Protein AF-A0A0M9BSB9-F1 (afdb_monomer_lite)

Radius of gyration: 17.32 Å; chains: 1; bounding box: 41×16×52 Å

Foldseek 3Di:
DDDPPDPDDDLAQKAWDPVPWDWDDDPPDIDIDTDIDHDPPRNVVSVVVVVVVVCVVPVD

Organism: NCBI:txid1705561

Sequence (60 aa):
MRAAARAKKNSGSALFDATQTKVLTVGDQQLVKTAAWYDNEMSYTAQLVRTLEYFAKIAK

Structure (mmCIF, N/CA/C/O backbone):
data_AF-A0A0M9BSB9-F1
#
_entry.id   AF-A0A0M9BSB9-F1
#
loop_
_atom_site.group_PDB
_atom_site.id
_atom_site.type_symbol
_atom_site.label_atom_id
_atom_site.label_alt_id
_atom_site.label_comp_id
_atom_site.label_asym_id
_atom_site.label_entity_id
_atom_site.label_seq_id
_atom_site.pdbx_PDB_ins_code
_atom_site.Cartn_x
_atom_site.Cartn_y
_atom_site.Cartn_z
_atom_site.occupancy
_atom_site.B_iso_or_equiv
_atom_site.auth_seq_id
_atom_site.auth_comp_id
_atom_site.auth_asym_id
_atom_site.auth_atom_id
_atom_site.pdbx_PDB_model_num
ATOM 1 N N . MET A 1 1 ? 2.097 9.608 23.909 1.00 36.81 1 MET A N 1
ATOM 2 C CA . MET A 1 1 ? 2.800 8.310 23.761 1.00 36.81 1 MET A CA 1
ATOM 3 C C . MET A 1 1 ? 2.607 7.805 22.331 1.00 36.81 1 MET A C 1
ATOM 5 O O . MET A 1 1 ? 1.636 8.189 21.698 1.00 36.81 1 MET A O 1
ATOM 9 N N . ARG A 1 2 ? 3.601 7.086 21.795 1.00 46.00 2 ARG A N 1
ATOM 10 C CA . ARG A 1 2 ? 3.919 6.882 20.366 1.00 46.00 2 ARG A CA 1
ATOM 11 C C . ARG A 1 2 ? 2.906 6.039 19.571 1.00 46.00 2 ARG A C 1
ATOM 13 O O . ARG A 1 2 ? 2.624 4.918 19.967 1.00 46.00 2 ARG A O 1
ATOM 20 N N . ALA A 1 3 ? 2.556 6.516 18.374 1.00 39.09 3 ALA A N 1
ATOM 21 C CA . ALA A 1 3 ? 2.175 5.696 17.215 1.00 39.09 3 ALA A CA 1
ATOM 22 C C . ALA A 1 3 ? 2.541 6.423 15.900 1.00 39.09 3 ALA A C 1
ATOM 24 O O . ALA A 1 3 ? 1.704 6.685 15.050 1.00 39.09 3 ALA A O 1
ATOM 25 N N . ALA A 1 4 ? 3.813 6.804 15.751 1.00 44.16 4 ALA A N 1
ATOM 26 C CA . ALA A 1 4 ? 4.396 7.174 14.459 1.00 44.16 4 ALA A CA 1
ATOM 27 C C . ALA A 1 4 ? 5.420 6.093 14.090 1.00 44.16 4 ALA A C 1
ATOM 29 O O . ALA A 1 4 ? 6.632 6.308 14.126 1.00 44.16 4 ALA A O 1
ATOM 30 N N . ALA A 1 5 ? 4.939 4.876 13.837 1.00 49.00 5 ALA A N 1
ATOM 31 C CA . ALA A 1 5 ? 5.778 3.774 13.383 1.00 49.00 5 ALA A CA 1
ATOM 32 C C . ALA A 1 5 ? 6.018 3.892 11.866 1.00 49.00 5 ALA A C 1
ATOM 34 O O . ALA A 1 5 ? 5.366 3.262 11.052 1.00 49.00 5 ALA A O 1
ATOM 35 N N . ARG A 1 6 ? 6.987 4.744 11.515 1.00 56.06 6 ARG A N 1
ATOM 36 C CA . ARG A 1 6 ? 8.030 4.483 10.508 1.00 56.06 6 ARG A CA 1
ATOM 37 C C . ARG A 1 6 ? 7.582 3.910 9.144 1.00 56.06 6 ARG A C 1
ATOM 39 O O . ARG A 1 6 ? 8.001 2.822 8.774 1.00 56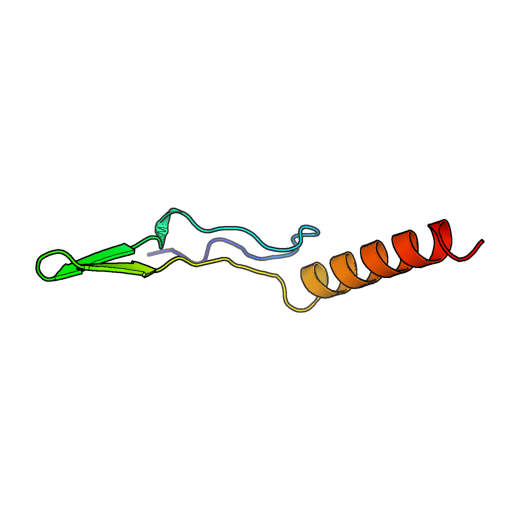.06 6 ARG A O 1
ATOM 46 N N . ALA A 1 7 ? 6.937 4.730 8.315 1.00 54.19 7 ALA A N 1
ATOM 47 C CA . ALA A 1 7 ? 6.955 4.575 6.851 1.00 54.19 7 ALA A CA 1
ATOM 48 C C . ALA A 1 7 ? 8.235 5.172 6.211 1.00 54.19 7 ALA A C 1
ATOM 50 O O . ALA A 1 7 ? 8.194 5.695 5.105 1.00 54.19 7 ALA A O 1
ATOM 51 N N . LYS A 1 8 ? 9.386 5.164 6.908 1.00 56.06 8 LYS A N 1
ATOM 52 C CA . LYS A 1 8 ? 10.645 5.668 6.327 1.00 56.06 8 LYS A CA 1
ATOM 53 C C . LYS A 1 8 ? 11.307 4.576 5.484 1.00 56.06 8 LYS A C 1
ATOM 55 O O . LYS A 1 8 ? 11.797 3.601 6.052 1.00 56.06 8 LYS A O 1
ATOM 60 N N . LYS A 1 9 ? 11.373 4.823 4.168 1.00 54.50 9 LYS A N 1
ATOM 61 C CA . LYS A 1 9 ? 12.126 4.095 3.134 1.00 54.50 9 LYS A CA 1
ATOM 62 C C . LYS A 1 9 ? 11.725 2.621 2.991 1.00 54.50 9 LYS A C 1
ATOM 64 O O . LYS A 1 9 ? 12.492 1.719 3.317 1.00 54.50 9 LYS A O 1
ATOM 69 N N . ASN A 1 10 ? 10.521 2.386 2.472 1.00 56.94 10 ASN A N 1
ATOM 70 C CA . ASN A 1 10 ? 10.098 1.073 1.980 1.00 56.94 10 ASN A CA 1
ATOM 71 C C . ASN A 1 10 ? 10.251 1.024 0.448 1.00 56.94 10 ASN A C 1
ATOM 73 O O . ASN A 1 10 ? 9.731 1.891 -0.245 1.00 56.94 10 ASN A O 1
ATOM 77 N N . SER A 1 11 ? 10.949 0.020 -0.088 1.00 59.69 11 SER A N 1
ATOM 78 C CA . SER A 1 11 ? 11.039 -0.237 -1.537 1.00 59.69 11 SER A CA 1
ATOM 79 C C . SER A 1 11 ? 9.861 -1.069 -2.080 1.00 59.69 11 SER A C 1
ATOM 81 O O . SER A 1 11 ? 9.767 -1.305 -3.290 1.00 59.69 11 SER A O 1
ATOM 83 N N . GLY A 1 12 ? 8.961 -1.536 -1.207 1.00 68.25 12 GLY A N 1
ATOM 84 C CA . GLY A 1 12 ? 7.682 -2.163 -1.551 1.00 68.25 12 GLY A CA 1
ATOM 85 C C . GLY A 1 12 ? 6.613 -1.148 -1.980 1.00 68.25 12 GLY A C 1
ATOM 86 O O . GLY A 1 12 ? 6.713 0.038 -1.670 1.00 68.25 12 GLY A O 1
ATOM 87 N N . SER A 1 13 ? 5.595 -1.618 -2.706 1.00 72.12 13 SER A N 1
ATOM 88 C CA . SER A 1 13 ? 4.526 -0.793 -3.295 1.00 72.12 13 SER A CA 1
ATOM 89 C C . SER A 1 13 ? 3.632 -0.110 -2.254 1.00 72.12 13 SER A C 1
ATOM 91 O O . SER A 1 13 ? 3.408 1.093 -2.326 1.00 72.12 13 SER A O 1
ATOM 93 N N . ALA A 1 14 ? 3.138 -0.868 -1.278 1.00 86.44 14 ALA A N 1
ATOM 94 C CA . ALA A 1 14 ? 2.333 -0.394 -0.159 1.00 86.44 14 ALA A CA 1
ATOM 95 C C . ALA A 1 14 ? 2.467 -1.374 1.016 1.00 86.44 14 ALA A C 1
ATOM 97 O O . ALA A 1 14 ? 2.677 -2.571 0.818 1.00 86.44 14 ALA A O 1
ATOM 98 N N . LEU A 1 15 ? 2.345 -0.869 2.241 1.00 91.75 15 LEU A N 1
ATOM 99 C CA . LEU A 1 15 ? 2.350 -1.644 3.476 1.00 91.75 15 LEU A CA 1
ATOM 100 C C . LEU A 1 15 ? 0.959 -1.588 4.105 1.00 91.75 15 LEU A C 1
ATOM 102 O O . LEU A 1 15 ? 0.552 -0.556 4.639 1.00 91.75 15 LEU A O 1
ATOM 106 N N . PHE A 1 16 ? 0.231 -2.698 4.032 1.00 93.62 16 PHE A N 1
ATOM 107 C CA . PHE A 1 16 ? -1.069 -2.828 4.682 1.00 93.62 16 PHE A CA 1
ATOM 108 C C . PHE A 1 16 ? -0.936 -2.718 6.206 1.00 93.62 16 PHE A C 1
ATOM 110 O O . PHE A 1 16 ? -0.069 -3.358 6.803 1.00 93.62 16 PHE A O 1
ATOM 117 N N . ASP A 1 17 ? -1.810 -1.927 6.830 1.00 94.31 17 ASP A N 1
ATOM 118 C CA . ASP A 1 17 ? -1.843 -1.7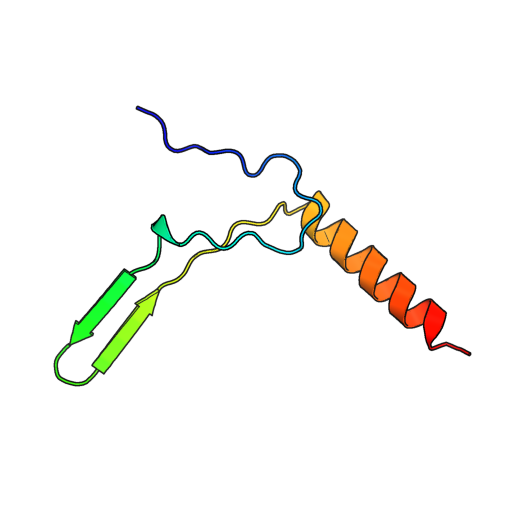40 8.278 1.00 94.31 17 ASP A CA 1
ATOM 119 C C . ASP A 1 17 ? -3.095 -2.389 8.871 1.00 94.31 17 ASP A C 1
ATOM 121 O O . ASP A 1 17 ? -4.163 -1.779 8.984 1.00 94.31 17 ASP A O 1
ATOM 125 N N . ALA A 1 18 ? -2.941 -3.650 9.276 1.00 94.06 18 ALA A N 1
ATOM 126 C CA . ALA A 1 18 ? -4.021 -4.432 9.865 1.00 94.06 18 ALA A CA 1
ATOM 127 C C . ALA A 1 18 ? -4.602 -3.777 11.129 1.00 94.06 18 ALA A C 1
ATOM 129 O O . ALA A 1 18 ? -5.795 -3.933 11.391 1.00 94.06 18 ALA A O 1
ATOM 130 N N . THR A 1 19 ? -3.800 -3.001 11.872 1.00 95.75 19 THR A N 1
ATOM 131 C CA . THR A 1 19 ? -4.220 -2.363 13.131 1.00 95.75 19 THR A CA 1
ATOM 132 C C . THR A 1 19 ? -5.279 -1.278 12.927 1.00 95.75 19 THR A C 1
ATOM 134 O O . THR A 1 19 ? -5.999 -0.931 13.861 1.00 95.75 19 THR A O 1
ATOM 137 N N . GLN A 1 20 ? -5.416 -0.765 11.700 1.00 95.69 20 GLN A N 1
ATOM 138 C CA . GLN A 1 20 ? -6.395 0.259 11.332 1.00 95.69 20 GLN A CA 1
ATOM 139 C C . GLN A 1 20 ? -7.662 -0.306 10.674 1.00 95.69 20 GLN A C 1
ATOM 141 O O . GLN A 1 20 ? -8.543 0.467 10.283 1.00 95.69 20 GLN A O 1
ATOM 146 N N . THR A 1 21 ? -7.780 -1.631 10.554 1.00 97.56 21 THR A N 1
ATOM 147 C CA . THR A 1 21 ? -8.967 -2.271 9.971 1.00 97.56 21 THR A CA 1
ATOM 148 C C . THR A 1 21 ? -10.176 -2.081 10.883 1.00 97.56 21 THR A C 1
ATOM 150 O O . THR A 1 21 ? -10.105 -2.346 12.083 1.00 97.56 21 THR A O 1
ATOM 153 N N . LYS A 1 22 ? -11.302 -1.626 10.324 1.00 97.19 22 LYS A N 1
ATOM 154 C CA . LYS A 1 22 ? -12.569 -1.450 11.052 1.00 97.19 22 LYS A CA 1
ATOM 155 C C . LYS A 1 22 ? -13.737 -2.011 10.253 1.00 97.19 22 LYS A C 1
ATOM 157 O O . LYS A 1 22 ? -13.790 -1.830 9.040 1.00 97.19 22 LYS A O 1
ATOM 162 N N . VAL A 1 23 ? -14.691 -2.623 10.947 1.00 97.56 23 VAL A N 1
ATOM 163 C CA . VAL A 1 23 ? -15.961 -3.094 10.381 1.00 97.56 23 VAL A CA 1
ATOM 164 C C . VAL A 1 23 ? -17.093 -2.391 11.122 1.00 97.56 23 VAL A C 1
ATOM 166 O O . VAL A 1 23 ? -17.123 -2.405 12.351 1.00 97.56 23 VAL A O 1
ATOM 169 N N . LEU A 1 24 ? -17.995 -1.748 10.383 1.00 97.75 24 LEU A N 1
ATOM 170 C CA . LEU A 1 24 ? -19.226 -1.159 10.902 1.00 97.75 24 LEU A CA 1
ATOM 171 C C . LEU A 1 24 ? -20.411 -1.937 10.332 1.00 97.75 24 LEU A C 1
ATOM 173 O O . LEU A 1 24 ? -20.548 -2.018 9.114 1.00 97.75 24 LEU A O 1
ATOM 177 N N . THR A 1 25 ? -21.271 -2.459 11.200 1.00 98.06 25 THR A N 1
ATOM 178 C CA . THR A 1 25 ? -22.461 -3.224 10.803 1.00 98.06 25 THR A CA 1
ATOM 179 C C . THR A 1 25 ? -23.726 -2.437 11.134 1.00 98.06 25 THR A C 1
ATOM 181 O O . THR A 1 25 ? -23.865 -1.950 12.256 1.00 98.06 25 THR A O 1
ATOM 184 N N . VAL A 1 26 ? -24.649 -2.326 10.175 1.00 97.12 26 VAL A N 1
ATOM 185 C CA . VAL A 1 26 ? -25.986 -1.738 10.360 1.00 97.12 26 VAL A CA 1
ATOM 186 C C . VAL A 1 26 ? -27.016 -2.677 9.732 1.00 97.12 26 VAL A C 1
ATOM 188 O O . VAL A 1 26 ? -27.078 -2.802 8.509 1.00 97.12 26 VAL A O 1
ATOM 191 N N . GLY A 1 27 ? -27.809 -3.353 10.569 1.00 96.75 27 G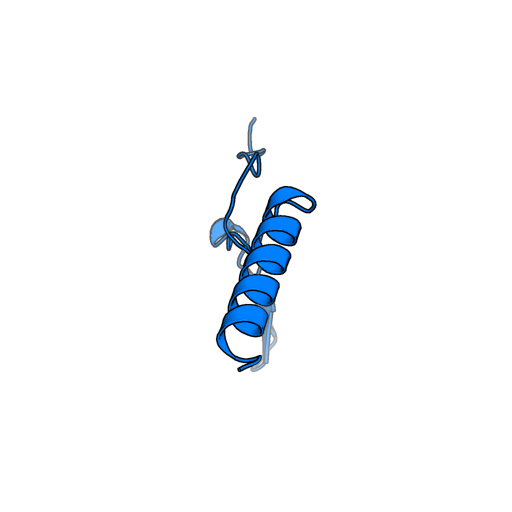LY A N 1
ATOM 192 C CA . GLY A 1 27 ? -28.689 -4.436 10.117 1.00 96.75 27 GLY A CA 1
ATOM 193 C C . GLY A 1 27 ? -27.882 -5.535 9.422 1.00 96.75 27 GLY A C 1
ATOM 194 O O . GLY A 1 27 ? -26.883 -6.002 9.967 1.00 96.75 27 GLY A O 1
ATOM 195 N N . ASP A 1 28 ? -28.273 -5.873 8.194 1.00 96.94 28 ASP A N 1
ATOM 196 C CA . ASP A 1 28 ? -27.614 -6.900 7.375 1.00 96.94 28 ASP A CA 1
ATOM 197 C C . ASP A 1 28 ? -26.467 -6.356 6.499 1.00 96.94 28 ASP A C 1
ATOM 199 O O . ASP A 1 28 ? -25.899 -7.083 5.683 1.00 96.94 28 ASP A O 1
ATOM 203 N N . GLN A 1 29 ? -26.115 -5.073 6.629 1.00 97.50 29 GLN A N 1
ATOM 204 C CA . GLN A 1 29 ? -25.069 -4.433 5.826 1.00 97.50 29 GLN A CA 1
ATOM 205 C C . GLN A 1 29 ? -23.792 -4.196 6.630 1.00 97.50 29 GLN A C 1
ATOM 207 O O 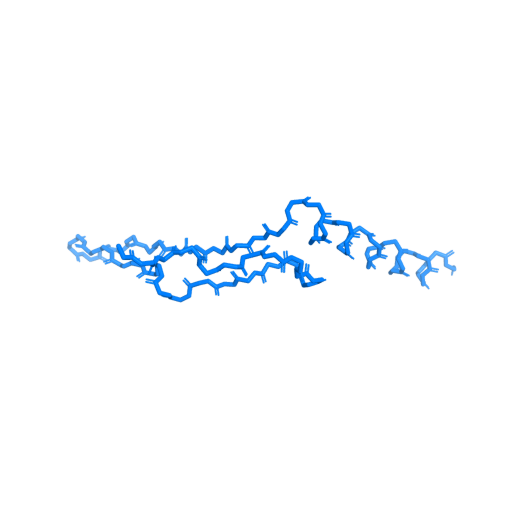. GLN A 1 29 ? -23.837 -3.874 7.819 1.00 97.50 29 GLN A O 1
ATOM 212 N N . GLN A 1 30 ? -22.642 -4.290 5.955 1.00 98.38 30 GLN A N 1
ATOM 213 C CA . GLN A 1 30 ? -21.333 -3.991 6.533 1.00 98.38 30 GLN A CA 1
ATOM 214 C C . GLN A 1 30 ? -20.560 -2.979 5.687 1.00 98.38 30 GLN A C 1
ATOM 216 O O . GLN A 1 30 ? -20.437 -3.126 4.473 1.00 98.38 30 GLN A O 1
ATOM 221 N N . LEU A 1 31 ? -19.973 -1.987 6.357 1.00 97.62 31 LEU A N 1
ATOM 222 C CA . LEU A 1 31 ? -18.948 -1.107 5.813 1.00 97.62 31 LEU A CA 1
ATOM 223 C C . LEU A 1 31 ? -17.593 -1.494 6.410 1.00 97.62 31 LEU A C 1
ATOM 225 O O . LEU A 1 31 ? -17.378 -1.385 7.619 1.00 97.62 31 LEU A O 1
ATOM 229 N N . VAL A 1 32 ? -16.665 -1.914 5.554 1.00 97.75 32 VAL A N 1
ATOM 230 C CA . VAL A 1 32 ? -15.309 -2.309 5.953 1.00 97.75 32 VAL A CA 1
ATOM 231 C C . VAL A 1 32 ? -14.321 -1.228 5.528 1.00 97.75 32 VAL A C 1
ATOM 233 O O . VAL A 1 32 ? -14.220 -0.894 4.350 1.00 97.75 32 VAL A O 1
ATOM 236 N N . LYS A 1 33 ? -13.575 -0.683 6.491 1.00 97.81 33 LYS A N 1
ATOM 237 C CA . LYS A 1 33 ? -12.488 0.272 6.264 1.00 97.81 33 LYS A CA 1
ATOM 238 C C . LYS A 1 33 ? -11.144 -0.415 6.467 1.00 97.81 33 LYS A C 1
ATOM 240 O O . LYS A 1 33 ? -10.896 -1.003 7.518 1.00 97.81 33 LYS A O 1
ATOM 245 N N . THR A 1 34 ? -10.254 -0.249 5.499 1.00 96.81 34 THR A N 1
ATOM 246 C CA . THR A 1 34 ? -8.853 -0.676 5.547 1.00 96.81 34 THR A CA 1
ATOM 247 C C . THR A 1 34 ? -7.928 0.525 5.351 1.00 96.81 34 THR A C 1
ATOM 249 O O . THR A 1 34 ? -8.359 1.588 4.897 1.00 96.81 34 THR A O 1
ATOM 252 N N . ALA A 1 35 ? -6.657 0.380 5.725 1.00 96.25 35 ALA A N 1
ATOM 253 C CA . ALA A 1 35 ? -5.636 1.393 5.484 1.00 96.25 35 ALA A CA 1
ATOM 254 C C . ALA A 1 35 ? -4.319 0.737 5.056 1.00 96.25 35 ALA A C 1
ATOM 256 O O . ALA A 1 35 ? -3.983 -0.368 5.484 1.00 96.25 35 ALA A O 1
ATOM 257 N N . ALA A 1 36 ? -3.567 1.438 4.216 1.00 93.56 36 ALA A N 1
ATOM 258 C CA . ALA A 1 36 ? -2.218 1.062 3.834 1.00 93.56 36 ALA A CA 1
ATOM 259 C C . ALA A 1 36 ? -1.343 2.312 3.768 1.00 93.56 36 ALA A C 1
ATOM 261 O O . ALA A 1 36 ? -1.795 3.383 3.360 1.00 93.56 36 ALA A O 1
ATOM 262 N N . TRP A 1 37 ? -0.086 2.157 4.159 1.00 91.75 37 TRP A N 1
ATOM 263 C CA . TRP A 1 37 ? 0.938 3.184 4.052 1.00 91.75 37 TRP A CA 1
ATOM 264 C C . TRP A 1 37 ? 1.739 2.987 2.774 1.00 91.75 37 TRP A C 1
ATOM 266 O O . TRP A 1 37 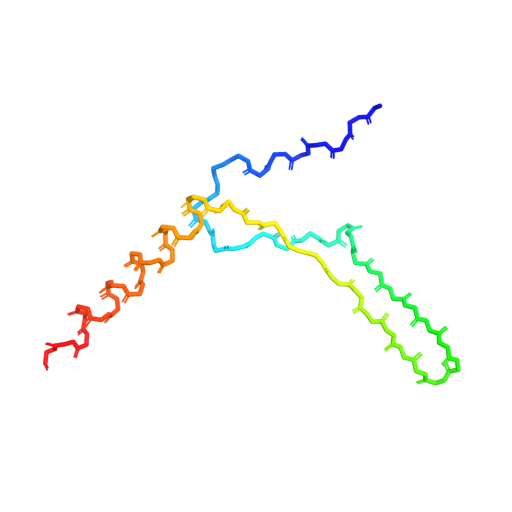? 2.016 1.860 2.373 1.00 91.75 37 TRP A O 1
ATOM 276 N N . TYR A 1 38 ? 2.182 4.073 2.163 1.00 90.19 38 TYR A N 1
ATOM 277 C CA . TYR A 1 38 ? 3.156 4.025 1.081 1.00 90.19 38 TYR A CA 1
ATOM 278 C C . TYR A 1 38 ? 4.084 5.230 1.191 1.00 90.19 38 TYR A C 1
ATOM 280 O O . TYR A 1 38 ? 3.693 6.284 1.694 1.00 90.19 38 TYR A O 1
ATOM 288 N N . ASP A 1 39 ? 5.328 5.047 0.760 1.00 91.62 39 ASP A N 1
ATOM 289 C CA . ASP A 1 39 ? 6.288 6.136 0.635 1.00 91.62 39 ASP A CA 1
ATOM 290 C C . ASP A 1 39 ? 6.044 6.793 -0.730 1.00 91.62 39 ASP A C 1
ATOM 292 O O . ASP A 1 39 ? 6.242 6.175 -1.778 1.00 91.62 39 ASP A O 1
ATOM 296 N N . ASN A 1 40 ? 5.529 8.020 -0.733 1.00 88.12 40 ASN A N 1
ATOM 297 C CA . ASN A 1 40 ? 5.153 8.724 -1.959 1.00 88.12 40 ASN A CA 1
ATOM 298 C C . ASN A 1 40 ? 6.335 8.940 -2.922 1.00 88.12 40 ASN A C 1
ATOM 300 O O . ASN A 1 40 ? 6.106 9.057 -4.122 1.00 88.12 40 ASN A O 1
ATOM 304 N N . GLU A 1 41 ? 7.574 8.948 -2.426 1.00 86.69 41 GLU A N 1
ATOM 305 C CA . GLU A 1 41 ? 8.778 9.062 -3.245 1.00 86.69 41 GLU A CA 1
ATOM 306 C C . GLU A 1 41 ? 9.298 7.673 -3.637 1.00 86.69 41 GLU A C 1
ATOM 308 O O . GLU A 1 41 ? 9.362 7.321 -4.820 1.00 86.69 41 GLU A O 1
ATOM 313 N N . MET A 1 42 ? 9.653 6.848 -2.649 1.00 88.69 42 MET A N 1
ATOM 314 C CA . MET A 1 42 ? 10.358 5.588 -2.890 1.00 88.69 42 MET A CA 1
ATOM 315 C C . MET A 1 42 ? 9.431 4.476 -3.383 1.00 88.69 42 MET A C 1
ATOM 317 O O . MET A 1 42 ? 9.790 3.766 -4.326 1.00 88.69 42 MET A O 1
ATOM 321 N N . SER A 1 43 ? 8.237 4.321 -2.798 1.00 86.12 43 SER A N 1
ATOM 322 C CA . SER A 1 43 ? 7.300 3.276 -3.229 1.00 86.12 43 SE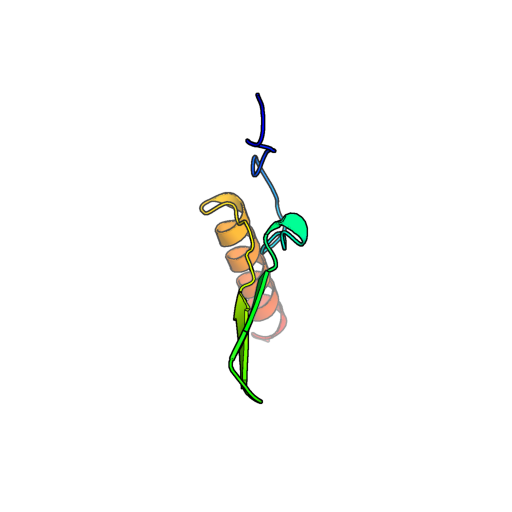R A CA 1
ATOM 323 C C . SER A 1 43 ? 6.812 3.537 -4.653 1.00 86.12 43 SER A C 1
ATOM 325 O O . SER A 1 43 ? 6.744 2.602 -5.452 1.00 86.12 43 SER A O 1
ATOM 327 N N . TYR A 1 44 ? 6.548 4.800 -5.006 1.00 89.75 44 TYR A N 1
ATOM 328 C CA . TYR A 1 44 ? 6.175 5.171 -6.373 1.00 89.75 44 TYR A CA 1
ATOM 329 C C . TYR A 1 44 ? 7.315 4.914 -7.364 1.00 89.75 44 TYR A C 1
ATOM 331 O O . TYR A 1 44 ? 7.123 4.220 -8.363 1.00 89.75 44 TYR A O 1
ATOM 339 N N . THR A 1 45 ? 8.522 5.405 -7.062 1.00 92.88 45 THR A N 1
ATOM 340 C CA . THR A 1 45 ? 9.689 5.237 -7.943 1.00 92.88 45 THR A CA 1
ATOM 341 C C . THR A 1 45 ? 10.011 3.760 -8.170 1.00 92.88 45 THR A C 1
ATOM 343 O O . THR A 1 45 ? 10.263 3.343 -9.299 1.00 92.88 45 THR A O 1
ATOM 346 N N . ALA A 1 46 ? 9.937 2.933 -7.126 1.00 93.06 46 ALA A N 1
ATOM 347 C CA . ALA A 1 46 ? 10.164 1.499 -7.252 1.00 93.06 46 ALA A CA 1
ATOM 348 C C . ALA A 1 46 ? 9.113 0.814 -8.147 1.00 93.06 46 ALA A C 1
ATOM 350 O O . ALA A 1 46 ? 9.462 -0.061 -8.940 1.00 93.06 46 ALA A O 1
ATOM 351 N N . GLN A 1 47 ? 7.838 1.219 -8.068 1.00 94.31 47 GLN A N 1
ATOM 352 C CA . GLN A 1 47 ? 6.797 0.710 -8.968 1.00 94.31 47 GLN A CA 1
ATOM 353 C C . GLN A 1 47 ? 7.000 1.167 -10.413 1.00 94.31 47 GLN A C 1
ATOM 355 O O . GLN A 1 47 ? 6.827 0.361 -11.325 1.00 94.31 47 GLN A O 1
ATOM 360 N N . LEU A 1 48 ? 7.425 2.413 -10.628 1.00 95.56 48 LEU A N 1
ATOM 361 C CA . LEU A 1 48 ? 7.754 2.917 -11.960 1.00 95.56 48 LEU A CA 1
ATOM 362 C C . LEU A 1 48 ? 8.875 2.092 -12.609 1.00 95.56 48 LEU A C 1
ATOM 364 O O . LEU A 1 48 ? 8.729 1.657 -13.749 1.00 95.56 48 LEU A O 1
ATOM 368 N N . VAL A 1 49 ? 9.958 1.818 -11.873 1.00 95.88 49 VAL A N 1
ATOM 369 C CA . VAL A 1 49 ? 11.085 1.014 -12.378 1.00 95.88 49 VAL A CA 1
ATOM 370 C C . VAL A 1 49 ? 10.659 -0.421 -12.692 1.00 95.88 49 VAL A C 1
ATOM 372 O O . VAL A 1 49 ? 11.029 -0.936 -13.742 1.00 95.88 49 VAL A O 1
ATOM 375 N N . ARG A 1 50 ? 9.839 -1.061 -11.845 1.00 95.50 50 ARG A N 1
ATOM 376 C CA . ARG A 1 50 ? 9.315 -2.416 -12.118 1.00 95.50 50 ARG A CA 1
ATOM 377 C C . ARG A 1 50 ? 8.474 -2.463 -13.394 1.00 95.50 50 ARG A C 1
ATOM 379 O O . ARG A 1 50 ? 8.626 -3.386 -14.190 1.00 95.50 50 ARG A O 1
ATOM 386 N N . THR A 1 51 ? 7.612 -1.468 -13.604 1.00 96.06 51 THR A N 1
ATOM 387 C CA . THR A 1 51 ? 6.808 -1.357 -14.830 1.00 96.06 51 THR A CA 1
ATOM 388 C C . THR A 1 51 ? 7.694 -1.144 -16.053 1.00 96.06 51 THR A C 1
ATOM 390 O O . THR A 1 51 ? 7.505 -1.812 -17.067 1.00 96.06 51 THR A O 1
ATOM 393 N N . LEU A 1 52 ? 8.697 -0.266 -15.947 1.00 97.06 52 LEU A N 1
ATOM 394 C CA . LEU A 1 52 ? 9.671 -0.035 -17.012 1.00 97.06 52 LEU A CA 1
ATOM 395 C C . LEU A 1 52 ? 10.446 -1.314 -17.357 1.00 97.06 52 LEU A C 1
ATOM 397 O O . LEU A 1 52 ? 10.602 -1.637 -18.531 1.00 97.06 52 LEU A O 1
ATOM 401 N N . GLU A 1 53 ? 10.898 -2.064 -16.352 1.00 96.56 53 GLU A N 1
ATOM 402 C CA . GLU A 1 53 ? 11.598 -3.334 -16.551 1.00 96.56 53 GLU A CA 1
ATOM 403 C C . GLU A 1 53 ? 10.703 -4.366 -17.252 1.00 96.56 53 GLU A C 1
ATOM 405 O O . GLU A 1 53 ? 11.153 -5.066 -18.160 1.00 96.56 53 GLU A O 1
ATOM 410 N N . TYR A 1 54 ? 9.425 -4.443 -16.871 1.00 96.94 54 TYR A N 1
ATOM 411 C CA . TYR A 1 54 ? 8.460 -5.303 -17.550 1.00 96.94 54 TYR A CA 1
ATOM 412 C C . TYR A 1 54 ? 8.271 -4.894 -19.016 1.00 96.94 54 TYR A C 1
ATOM 414 O O . TYR A 1 54 ? 8.332 -5.752 -19.894 1.00 96.94 54 TYR A O 1
ATOM 422 N N . PHE A 1 55 ? 8.129 -3.596 -19.302 1.00 97.69 55 PHE A N 1
ATOM 423 C CA . PHE A 1 55 ? 8.013 -3.090 -20.673 1.00 97.69 55 PHE A CA 1
ATOM 424 C C . PHE A 1 55 ? 9.260 -3.407 -21.501 1.00 97.69 55 PHE A C 1
ATOM 426 O O . PHE A 1 55 ? 9.137 -3.907 -22.614 1.00 97.69 55 PHE A O 1
ATOM 433 N N . ALA A 1 56 ? 10.454 -3.216 -20.938 1.00 97.19 56 ALA A N 1
ATOM 434 C CA . ALA A 1 56 ? 11.707 -3.570 -21.600 1.00 97.19 56 ALA A CA 1
ATOM 435 C C . ALA A 1 56 ? 11.812 -5.075 -21.913 1.00 97.19 56 ALA A C 1
ATOM 437 O O . ALA A 1 56 ? 12.391 -5.455 -22.929 1.00 97.19 56 ALA A O 1
ATOM 438 N N . LYS A 1 57 ? 11.241 -5.943 -21.066 1.00 96.50 57 LYS A N 1
ATOM 439 C CA . LYS A 1 57 ? 11.210 -7.397 -21.296 1.00 96.50 57 LYS A CA 1
ATOM 440 C C . LYS A 1 57 ? 10.285 -7.803 -22.445 1.00 96.50 57 LYS A C 1
ATOM 442 O O . LYS A 1 57 ? 10.612 -8.762 -23.141 1.00 96.50 57 LYS A O 1
ATOM 447 N N . ILE A 1 58 ? 9.161 -7.106 -22.631 1.00 97.31 58 ILE A N 1
ATOM 448 C CA . ILE A 1 58 ? 8.139 -7.460 -23.633 1.00 97.31 58 ILE A CA 1
ATOM 449 C C . ILE A 1 58 ? 8.246 -6.677 -24.946 1.00 97.31 58 ILE A C 1
ATOM 451 O O . ILE A 1 58 ? 7.666 -7.105 -25.933 1.00 97.31 58 ILE A O 1
ATOM 455 N N . ALA A 1 59 ? 8.982 -5.563 -24.988 1.00 91.19 59 ALA A N 1
ATOM 456 C CA . ALA A 1 59 ? 9.181 -4.735 -26.186 1.00 91.19 59 ALA A CA 1
ATOM 457 C C . ALA A 1 59 ? 10.143 -5.356 -27.228 1.00 91.19 59 ALA A C 1
ATOM 459 O O . ALA A 1 59 ? 10.826 -4.627 -27.946 1.00 91.19 59 ALA A O 1
ATOM 460 N N . LYS A 1 60 ? 10.231 -6.691 -27.258 1.00 61.56 60 LYS A N 1
ATOM 461 C CA . LYS A 1 60 ? 10.917 -7.464 -28.297 1.00 61.56 60 LYS A CA 1
ATOM 462 C C . LYS A 1 60 ? 9.916 -7.836 -29.389 1.00 61.56 60 LYS A C 1
ATOM 464 O O . LYS A 1 60 ? 9.560 -9.031 -29.472 1.00 61.56 60 LYS A O 1
#

Secondary structure (DSSP, 8-state):
--------S--SS-EE-GGG-EEEEETTEEEEE--EE--TTHHHHHHHHHHHHHHHHH--

pLDDT: mean 85.12, std 18.12, range [36.81, 98.38]